Protein AF-A0A370GPX5-F1 (afdb_monomer_lite)

Secondary structure (DSSP, 8-state):
--HHHHHHHHHHHHHHHHHHHHHHHTTTGGGHHHHHHHHHHHHHHHHHHHHHTTS-HHHHHHHHHHHHHHHHHHHHHHHHHHHHT-

Structure (mmCIF, N/CA/C/O backbone):
data_AF-A0A370GPX5-F1
#
_entry.id   AF-A0A370GPX5-F1
#
loop_
_atom_site.group_PDB
_atom_site.id
_atom_site.type_symbol
_atom_site.label_atom_id
_atom_site.label_alt_id
_atom_site.label_comp_id
_atom_site.label_asym_id
_atom_site.label_entity_id
_atom_site.label_seq_id
_atom_site.pdbx_PDB_ins_code
_atom_site.Cartn_x
_atom_site.Cartn_y
_atom_site.Cartn_z
_atom_site.occupancy
_atom_site.B_iso_or_equiv
_atom_site.auth_seq_id
_atom_site.auth_comp_id
_atom_site.auth_asym_id
_atom_site.auth_atom_id
_atom_site.pdbx_PDB_model_num
ATOM 1 N N . MET A 1 1 ? 3.444 10.166 27.911 1.00 43.69 1 MET A N 1
ATOM 2 C CA . MET A 1 1 ? 2.950 9.958 26.527 1.00 43.69 1 MET A CA 1
ATOM 3 C C . MET A 1 1 ? 2.228 8.622 26.455 1.00 43.69 1 MET A C 1
ATOM 5 O O . MET A 1 1 ? 2.778 7.616 26.870 1.00 43.69 1 MET A O 1
ATOM 9 N N . ASN A 1 2 ? 0.960 8.639 26.047 1.00 45.25 2 ASN A N 1
ATOM 10 C CA . ASN A 1 2 ? 0.013 7.536 26.218 1.00 45.25 2 ASN A CA 1
ATOM 11 C C . ASN A 1 2 ? 0.187 6.489 25.094 1.00 45.25 2 ASN A C 1
ATOM 13 O O . ASN A 1 2 ? -0.345 6.653 23.995 1.00 45.25 2 ASN A O 1
ATOM 17 N N . SER A 1 3 ? 0.947 5.423 25.355 1.00 54.00 3 SER A N 1
ATOM 18 C CA . SER A 1 3 ? 1.400 4.406 24.381 1.00 54.00 3 SER A CA 1
ATOM 19 C C . SER A 1 3 ? 0.263 3.736 23.595 1.00 54.00 3 SER A C 1
ATOM 21 O O . SER A 1 3 ? 0.440 3.322 22.451 1.00 54.00 3 SER A O 1
ATOM 23 N N . LYS A 1 4 ? -0.946 3.691 24.172 1.00 55.72 4 LYS A N 1
ATOM 24 C CA . LYS A 1 4 ? -2.153 3.154 23.521 1.00 55.72 4 LYS A CA 1
ATOM 25 C C . LYS A 1 4 ? -2.638 3.996 22.334 1.00 55.72 4 LYS A C 1
ATOM 27 O O . LYS A 1 4 ? -3.322 3.457 21.470 1.00 55.72 4 LYS A O 1
ATOM 32 N N . SER A 1 5 ? -2.321 5.293 22.294 1.00 57.41 5 SER A N 1
ATOM 33 C CA . SER A 1 5 ? -2.710 6.197 21.198 1.00 57.41 5 SER A CA 1
ATOM 34 C C . SER A 1 5 ? -1.803 6.033 19.973 1.00 57.41 5 SER A C 1
ATOM 36 O O . SER A 1 5 ? -2.281 6.018 18.841 1.00 57.41 5 SER A O 1
ATOM 38 N N . LEU A 1 6 ? -0.503 5.809 20.201 1.00 60.91 6 LEU A N 1
ATOM 39 C CA . LEU A 1 6 ? 0.481 5.607 19.134 1.00 60.91 6 LEU A CA 1
ATOM 40 C C . LEU A 1 6 ? 0.177 4.357 18.305 1.00 60.91 6 LEU A C 1
ATOM 42 O O . LEU A 1 6 ? 0.025 4.463 17.095 1.00 60.91 6 LEU A O 1
ATOM 46 N N . LEU A 1 7 ? -0.011 3.202 18.951 1.00 64.81 7 LEU A N 1
ATOM 47 C CA . LEU A 1 7 ? -0.343 1.940 18.267 1.00 64.81 7 LEU A CA 1
ATOM 48 C C . LEU A 1 7 ? -1.629 2.036 17.439 1.00 64.81 7 LEU A C 1
ATOM 50 O O . LEU A 1 7 ? -1.733 1.485 16.348 1.00 64.81 7 LEU A O 1
ATOM 54 N N . LYS A 1 8 ? -2.602 2.782 17.956 1.00 61.81 8 LYS A N 1
ATOM 55 C CA . LYS A 1 8 ? -3.898 3.031 17.329 1.00 61.81 8 LYS A CA 1
ATOM 56 C C . LYS A 1 8 ? -3.798 3.890 16.063 1.00 61.81 8 LYS A C 1
ATOM 58 O O . LYS A 1 8 ? -4.547 3.653 15.121 1.00 61.81 8 LYS A O 1
ATOM 63 N N . ASN A 1 9 ? -2.868 4.839 16.027 1.00 62.50 9 ASN A N 1
ATOM 64 C CA . ASN A 1 9 ? -2.592 5.653 14.842 1.00 62.50 9 ASN A CA 1
ATOM 65 C C . ASN A 1 9 ? -1.602 4.988 13.875 1.00 62.50 9 ASN A C 1
ATOM 67 O O . ASN A 1 9 ? -1.618 5.311 12.692 1.00 62.50 9 ASN A O 1
ATOM 71 N N . LEU A 1 10 ? -0.775 4.054 14.356 1.00 66.88 10 LEU A N 1
ATOM 72 C CA . LEU A 1 10 ? 0.175 3.308 13.530 1.00 66.88 10 LEU A CA 1
ATOM 73 C C . LEU A 1 10 ? -0.494 2.184 12.734 1.00 66.88 10 LEU A C 1
ATOM 75 O O . LEU A 1 10 ? -0.078 1.906 11.617 1.00 66.88 10 LEU A O 1
ATOM 79 N N . LEU A 1 11 ? -1.525 1.543 13.300 1.00 70.19 11 LEU A N 1
ATOM 80 C CA . LEU A 1 11 ? -2.181 0.375 12.703 1.00 70.19 11 LEU A CA 1
ATOM 81 C C . LEU A 1 11 ? -2.647 0.593 11.249 1.00 70.19 11 LEU A C 1
ATOM 83 O O . LEU A 1 11 ? -2.391 -0.274 10.417 1.00 70.19 11 LEU A O 1
ATOM 87 N N . PRO A 1 12 ? -3.290 1.727 10.905 1.00 65.00 12 PRO A N 1
ATOM 88 C CA . PRO A 1 12 ? -3.700 1.993 9.528 1.00 65.00 12 PRO A CA 1
ATOM 89 C C . PRO A 1 12 ? -2.497 2.214 8.600 1.00 65.00 12 PRO A C 1
ATOM 91 O O . PRO A 1 12 ? -2.548 1.828 7.436 1.00 65.00 12 PRO A O 1
ATOM 94 N N . LEU A 1 13 ? -1.404 2.773 9.135 1.00 69.06 13 LEU A N 1
ATOM 95 C CA . LEU A 1 13 ? -0.185 3.130 8.405 1.00 69.06 13 LEU A CA 1
ATOM 96 C C . LEU A 1 13 ? 0.615 1.920 7.911 1.00 69.06 13 LEU A C 1
ATOM 98 O O . LEU A 1 13 ? 1.431 2.060 7.005 1.00 69.06 13 LEU A O 1
ATOM 102 N N . ILE A 1 14 ? 0.395 0.742 8.504 1.00 76.75 14 ILE A N 1
ATOM 103 C CA . ILE A 1 14 ? 1.131 -0.488 8.185 1.00 76.75 14 ILE A CA 1
ATOM 104 C C . ILE A 1 14 ? 0.947 -0.874 6.713 1.00 76.75 14 ILE A C 1
ATOM 106 O O . ILE A 1 14 ? 1.895 -1.331 6.084 1.00 76.75 14 ILE A O 1
ATOM 110 N N . PHE A 1 15 ? -0.239 -0.653 6.144 1.00 71.56 15 PHE A N 1
ATOM 111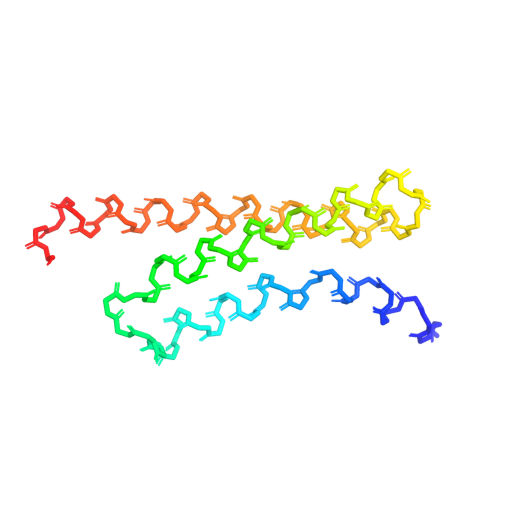 C CA . PHE A 1 15 ? -0.541 -1.013 4.757 1.00 71.56 15 PHE A CA 1
ATOM 112 C C . PHE A 1 15 ? 0.243 -0.184 3.725 1.00 71.56 15 PHE A C 1
ATOM 114 O O . PHE A 1 15 ? 0.930 -0.787 2.897 1.00 71.56 15 PHE A O 1
ATOM 121 N N . PRO A 1 16 ? 0.226 1.165 3.762 1.00 70.94 16 PRO A N 1
ATOM 122 C CA . PRO A 1 16 ? 1.077 1.946 2.868 1.00 70.94 16 PRO A CA 1
ATOM 123 C C . PRO A 1 16 ? 2.568 1.746 3.141 1.00 70.94 16 PRO A C 1
ATOM 125 O O . PRO A 1 16 ? 3.338 1.699 2.188 1.00 70.94 16 PRO A O 1
ATOM 128 N N . LEU A 1 17 ? 2.988 1.556 4.397 1.00 78.69 17 LEU A N 1
ATOM 129 C CA . LEU A 1 17 ? 4.382 1.209 4.711 1.00 78.69 17 LEU A CA 1
ATOM 130 C C . LEU A 1 17 ? 4.808 -0.113 4.068 1.00 78.69 17 LEU A C 1
ATOM 132 O O . LEU A 1 17 ? 5.878 -0.174 3.471 1.00 78.69 17 LEU A O 1
ATOM 136 N N . ALA A 1 18 ? 3.973 -1.151 4.138 1.00 74.94 18 ALA A N 1
ATOM 137 C CA . ALA A 1 18 ? 4.240 -2.427 3.482 1.00 74.94 18 ALA A CA 1
ATOM 138 C C . ALA A 1 18 ? 4.335 -2.270 1.957 1.00 74.94 18 ALA A C 1
ATOM 140 O O . ALA A 1 18 ? 5.235 -2.840 1.344 1.00 74.94 18 ALA A O 1
ATOM 141 N N . GLY A 1 19 ? 3.470 -1.447 1.354 1.00 69.12 19 GLY A N 1
ATOM 142 C CA . GLY A 1 19 ? 3.550 -1.115 -0.070 1.00 69.12 19 GLY A CA 1
ATOM 143 C C . GLY A 1 19 ? 4.867 -0.425 -0.435 1.00 69.12 19 GLY A C 1
ATOM 144 O O . GLY A 1 19 ? 5.530 -0.820 -1.392 1.00 69.12 19 GLY A O 1
ATOM 145 N N . VAL A 1 20 ? 5.285 0.568 0.351 1.00 75.06 20 VAL A N 1
ATOM 146 C CA . VAL A 1 20 ? 6.560 1.275 0.148 1.00 75.06 20 VAL A CA 1
ATOM 147 C C . VAL A 1 20 ? 7.742 0.313 0.268 1.00 75.06 20 VAL A C 1
ATOM 149 O O . VAL A 1 20 ? 8.612 0.297 -0.597 1.00 75.06 20 VAL A O 1
ATOM 152 N N . ILE A 1 21 ? 7.761 -0.538 1.294 1.00 77.88 21 ILE A N 1
ATOM 15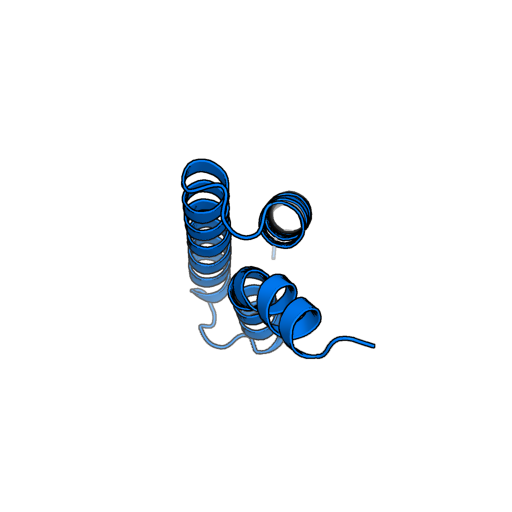3 C CA . ILE A 1 21 ? 8.818 -1.542 1.474 1.00 77.88 21 ILE A CA 1
ATOM 154 C C . ILE A 1 21 ? 8.853 -2.510 0.283 1.00 77.88 21 ILE A C 1
ATOM 156 O O . ILE A 1 21 ? 9.935 -2.819 -0.218 1.00 77.88 21 ILE A O 1
ATOM 160 N N . ALA A 1 22 ? 7.694 -2.948 -0.216 1.00 69.31 22 ALA A N 1
ATOM 161 C CA . ALA A 1 22 ? 7.612 -3.823 -1.383 1.00 69.31 22 ALA A CA 1
ATOM 162 C C . ALA A 1 22 ? 8.177 -3.165 -2.656 1.00 69.31 22 ALA A C 1
ATOM 164 O O . ALA A 1 22 ? 8.885 -3.834 -3.409 1.00 69.31 22 ALA A O 1
ATOM 165 N N . LEU A 1 23 ? 7.943 -1.860 -2.860 1.00 69.69 23 LEU A N 1
ATOM 166 C CA . LEU A 1 23 ? 8.555 -1.092 -3.954 1.00 69.69 23 LEU A CA 1
ATOM 167 C C . LEU A 1 23 ? 10.085 -1.073 -3.865 1.00 69.69 23 LEU A C 1
ATOM 169 O O . LEU A 1 23 ? 10.755 -1.358 -4.853 1.00 69.69 23 LEU A O 1
ATOM 173 N N . PHE A 1 24 ? 10.643 -0.763 -2.692 1.00 71.12 24 PHE A N 1
ATOM 174 C CA . PHE A 1 24 ? 12.097 -0.635 -2.525 1.00 71.12 24 PHE A CA 1
ATOM 175 C C . PHE A 1 24 ? 12.841 -1.972 -2.557 1.00 71.12 24 PHE A C 1
ATOM 177 O O . PHE A 1 24 ? 14.010 -2.019 -2.928 1.00 71.12 24 PHE A O 1
ATOM 184 N N . THR A 1 25 ? 12.175 -3.060 -2.178 1.00 71.38 25 THR A N 1
ATOM 185 C CA . THR A 1 25 ? 12.760 -4.409 -2.193 1.00 71.38 25 THR A CA 1
ATOM 186 C C . THR A 1 25 ? 12.604 -5.121 -3.534 1.00 71.38 25 THR A C 1
ATOM 188 O O . THR A 1 25 ? 13.150 -6.209 -3.701 1.00 71.38 25 THR A O 1
ATOM 191 N N . ASN A 1 26 ? 11.871 -4.527 -4.486 1.00 66.19 26 ASN A N 1
ATOM 192 C CA . ASN A 1 26 ? 11.494 -5.134 -5.764 1.00 66.19 26 ASN A CA 1
ATOM 193 C C . ASN A 1 26 ? 10.990 -6.582 -5.611 1.00 66.19 26 ASN A C 1
ATOM 195 O O . ASN A 1 26 ? 11.284 -7.456 -6.428 1.00 66.19 26 ASN A O 1
ATOM 199 N N . PHE A 1 27 ? 10.259 -6.837 -4.521 1.00 59.69 27 PHE A N 1
ATOM 200 C CA . PHE A 1 27 ? 9.983 -8.185 -4.021 1.00 59.69 27 PHE A CA 1
ATOM 201 C C . PHE A 1 27 ? 9.250 -9.072 -5.040 1.00 59.69 27 PHE A C 1
ATOM 203 O O . PHE A 1 27 ? 9.362 -10.293 -4.987 1.00 59.69 27 PHE A O 1
ATOM 210 N N . ALA A 1 28 ? 8.514 -8.467 -5.978 1.00 58.91 28 ALA A N 1
ATOM 211 C CA . ALA A 1 28 ? 7.708 -9.164 -6.975 1.00 58.91 28 ALA A CA 1
ATOM 212 C C . ALA A 1 28 ? 8.157 -8.904 -8.431 1.00 58.91 28 ALA A C 1
ATOM 214 O O . ALA A 1 28 ? 7.430 -9.249 -9.365 1.00 58.91 28 ALA A O 1
ATOM 215 N N . GLY A 1 29 ? 9.332 -8.299 -8.655 1.00 68.62 29 GLY A N 1
ATOM 216 C CA . GLY A 1 29 ? 9.829 -7.970 -9.997 1.00 68.62 29 GLY A CA 1
ATOM 217 C C . GLY A 1 29 ? 8.837 -7.122 -10.807 1.00 68.62 29 GLY A C 1
ATOM 218 O O . GLY A 1 29 ? 8.441 -6.036 -10.386 1.00 68.62 29 GLY A O 1
ATOM 219 N N . SER A 1 30 ? 8.380 -7.624 -11.959 1.00 69.06 30 SER A N 1
ATOM 220 C CA . SER A 1 30 ? 7.377 -6.941 -12.800 1.00 69.06 30 SER A CA 1
ATOM 221 C C . SER A 1 30 ? 6.004 -6.789 -12.129 1.00 69.06 30 SER A C 1
ATOM 223 O O . SER A 1 30 ? 5.233 -5.902 -12.495 1.00 69.06 30 SER A O 1
ATOM 225 N N . ALA A 1 31 ? 5.696 -7.604 -11.116 1.00 67.31 31 ALA A N 1
ATOM 226 C CA . ALA A 1 31 ? 4.449 -7.526 -10.360 1.00 67.31 31 ALA A CA 1
ATOM 227 C C . ALA A 1 31 ? 4.524 -6.573 -9.151 1.00 67.31 31 ALA A C 1
ATOM 229 O O . ALA A 1 31 ? 3.518 -6.379 -8.465 1.00 67.31 31 ALA A O 1
ATOM 230 N N . THR A 1 32 ? 5.671 -5.928 -8.903 1.00 71.06 32 THR A N 1
ATOM 231 C CA . THR A 1 32 ? 5.856 -5.014 -7.763 1.00 71.06 32 THR A CA 1
ATOM 232 C C . THR A 1 32 ? 4.917 -3.804 -7.835 1.00 71.06 32 THR A C 1
ATOM 234 O O . THR A 1 32 ? 4.349 -3.413 -6.816 1.00 71.06 32 THR A O 1
ATOM 237 N N . ILE A 1 33 ? 4.674 -3.249 -9.029 1.00 71.38 33 ILE A N 1
ATOM 238 C CA . ILE A 1 33 ? 3.760 -2.107 -9.222 1.00 71.38 33 ILE A CA 1
ATOM 239 C C . ILE A 1 33 ? 2.290 -2.514 -8.983 1.00 71.38 33 ILE A C 1
ATOM 241 O O . ILE A 1 33 ? 1.631 -1.863 -8.168 1.00 71.38 33 ILE A O 1
ATOM 245 N N . PRO A 1 34 ? 1.758 -3.597 -9.595 1.00 73.81 34 PRO A N 1
ATOM 246 C CA . PRO A 1 34 ? 0.434 -4.119 -9.249 1.00 73.81 34 PRO A CA 1
ATOM 247 C C . PRO A 1 34 ? 0.265 -4.399 -7.752 1.00 73.81 34 PRO A C 1
ATOM 249 O O . PRO A 1 34 ? -0.742 -4.014 -7.160 1.00 73.81 34 PRO A O 1
ATOM 252 N N . PHE A 1 35 ? 1.261 -5.024 -7.119 1.00 76.50 35 PHE A N 1
ATOM 253 C CA . PHE A 1 35 ? 1.227 -5.335 -5.691 1.00 76.50 35 PHE A CA 1
ATOM 254 C C . PHE A 1 35 ? 1.191 -4.069 -4.823 1.00 76.50 35 PHE A C 1
ATOM 256 O O . PHE A 1 35 ? 0.377 -3.971 -3.905 1.00 76.50 35 PHE A O 1
ATOM 263 N N . PHE A 1 36 ? 2.001 -3.062 -5.157 1.00 77.44 36 PHE A N 1
ATOM 264 C CA . PHE A 1 36 ? 1.988 -1.755 -4.501 1.00 77.44 36 PHE A CA 1
ATOM 265 C C . PHE A 1 36 ? 0.608 -1.089 -4.561 1.00 77.44 36 PHE A C 1
ATOM 267 O O . PHE A 1 36 ? 0.099 -0.630 -3.536 1.00 77.44 36 PHE A O 1
ATOM 274 N N . ILE A 1 37 ? -0.027 -1.092 -5.737 1.00 77.94 37 ILE A N 1
ATOM 275 C CA . ILE A 1 37 ? -1.375 -0.539 -5.922 1.00 77.94 37 ILE A CA 1
ATOM 276 C C . ILE A 1 37 ? -2.380 -1.286 -5.040 1.00 77.94 37 ILE A C 1
ATOM 278 O O . ILE A 1 37 ? -3.164 -0.648 -4.337 1.00 77.94 37 ILE A O 1
ATOM 282 N N . VAL A 1 38 ? -2.333 -2.621 -5.009 1.00 81.81 38 VAL A N 1
ATOM 283 C CA . VAL A 1 38 ? -3.217 -3.435 -4.157 1.00 81.81 38 VAL A CA 1
ATOM 284 C C . VAL A 1 38 ? -3.023 -3.101 -2.674 1.00 81.81 38 VAL A C 1
ATOM 286 O O . VAL A 1 38 ? -4.009 -2.891 -1.966 1.00 81.81 38 VAL A O 1
ATOM 289 N N . CYS A 1 39 ? -1.780 -2.978 -2.199 1.00 80.50 39 CYS A N 1
ATOM 290 C CA . CYS A 1 39 ? -1.489 -2.586 -0.816 1.00 80.50 39 CYS A CA 1
ATOM 291 C C . CYS A 1 39 ?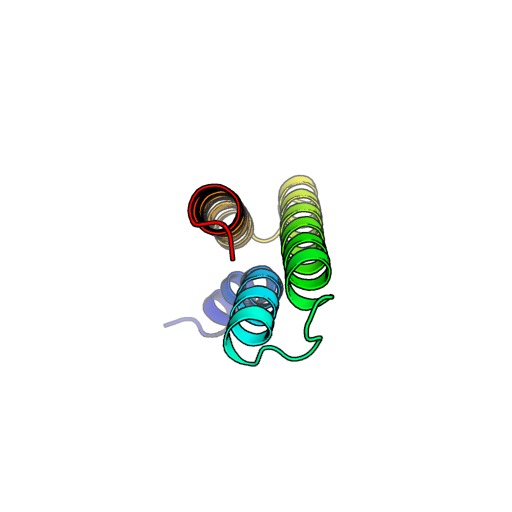 -2.057 -1.203 -0.466 1.00 80.50 39 CYS A C 1
ATOM 293 O O . CYS A 1 39 ? -2.634 -1.033 0.611 1.00 80.50 39 CYS A O 1
ATOM 295 N N . ILE A 1 40 ? -1.944 -0.228 -1.373 1.00 81.19 40 ILE A N 1
ATOM 296 C CA . ILE A 1 40 ? -2.504 1.116 -1.175 1.00 81.19 40 ILE A CA 1
ATOM 297 C C . ILE A 1 40 ? -4.030 1.089 -1.146 1.00 81.19 40 ILE A C 1
ATOM 299 O O . ILE A 1 40 ? -4.635 1.695 -0.261 1.00 81.19 40 ILE A O 1
ATOM 303 N N . VAL A 1 41 ? -4.664 0.374 -2.077 1.00 83.00 41 VAL A N 1
ATOM 304 C CA . VAL A 1 41 ? -6.128 0.265 -2.142 1.00 83.00 41 VAL A CA 1
ATOM 305 C C . VAL A 1 41 ? -6.677 -0.398 -0.879 1.00 83.00 41 VAL A C 1
ATOM 307 O O . VAL A 1 41 ? -7.659 0.083 -0.312 1.00 83.00 41 VAL A O 1
ATOM 310 N N . LEU A 1 42 ? -6.018 -1.448 -0.382 1.00 81.00 42 LEU A N 1
ATOM 311 C CA . LEU A 1 42 ? -6.381 -2.090 0.884 1.00 81.00 42 LEU A CA 1
ATOM 312 C C . LEU A 1 42 ? -6.195 -1.149 2.082 1.00 81.00 42 LEU A C 1
ATOM 314 O O . LEU A 1 42 ? -7.074 -1.083 2.942 1.00 81.00 42 LEU A O 1
ATOM 318 N N . GLY A 1 43 ? -5.103 -0.378 2.122 1.00 80.19 43 GLY A N 1
ATOM 319 C CA . GLY A 1 43 ? -4.872 0.641 3.152 1.00 80.19 43 GLY A CA 1
ATOM 320 C C . GLY A 1 43 ? -5.951 1.728 3.168 1.00 80.19 43 GLY A C 1
ATOM 321 O O . GLY A 1 43 ? -6.464 2.077 4.234 1.00 80.19 43 GLY A O 1
ATOM 322 N N . LEU A 1 44 ? -6.361 2.205 1.989 1.00 82.44 44 LEU A N 1
ATOM 323 C CA . LEU A 1 44 ? -7.471 3.146 1.824 1.00 82.44 44 LEU A CA 1
ATOM 324 C C . LEU A 1 44 ? -8.799 2.546 2.288 1.00 82.44 44 LEU A C 1
ATOM 326 O O . LEU A 1 44 ? -9.492 3.164 3.096 1.00 82.44 44 LEU A O 1
ATOM 330 N N . ALA A 1 45 ? -9.142 1.340 1.833 1.00 83.44 45 ALA A N 1
ATOM 331 C CA . ALA A 1 45 ? -10.381 0.664 2.213 1.00 83.44 45 ALA A CA 1
ATOM 332 C C . ALA A 1 45 ? -10.461 0.436 3.731 1.00 83.44 45 ALA A C 1
ATOM 334 O O . ALA A 1 45 ? -11.496 0.696 4.351 1.00 83.44 45 ALA A O 1
ATOM 335 N N . PHE A 1 46 ? -9.352 0.026 4.352 1.00 80.19 46 PHE A N 1
ATOM 336 C CA . PHE A 1 46 ? -9.256 -0.152 5.799 1.00 80.19 46 PHE A CA 1
ATOM 337 C C . PHE A 1 46 ? -9.434 1.170 6.556 1.00 80.19 46 PHE A C 1
ATOM 339 O O . PHE A 1 46 ? -10.181 1.230 7.537 1.00 80.19 46 PHE A O 1
ATOM 346 N N . SER A 1 47 ? -8.818 2.255 6.080 1.00 77.62 47 SER A N 1
ATOM 347 C CA . SER A 1 47 ? -9.030 3.583 6.658 1.00 77.62 47 SER A CA 1
ATOM 348 C C . SER A 1 47 ? -10.466 4.064 6.538 1.00 77.62 47 SER A C 1
ATOM 350 O O . SER A 1 47 ? -11.009 4.568 7.518 1.00 77.62 47 SER A O 1
ATOM 352 N N . VAL A 1 48 ? -11.095 3.902 5.372 1.00 81.00 48 VAL A N 1
ATOM 353 C CA . VAL A 1 48 ? -12.499 4.281 5.159 1.00 81.00 48 VAL A CA 1
ATOM 354 C C . VAL A 1 48 ? -13.400 3.492 6.107 1.00 81.00 48 VAL A C 1
ATOM 356 O O . VAL A 1 48 ? -14.251 4.080 6.773 1.00 81.00 48 VAL A O 1
ATOM 359 N N . TYR A 1 49 ? -13.164 2.187 6.259 1.00 82.06 49 TYR A N 1
ATOM 360 C CA . TYR A 1 49 ? -13.892 1.350 7.212 1.00 82.06 49 TYR A CA 1
ATOM 361 C C . TYR A 1 49 ? -13.759 1.848 8.663 1.00 82.06 49 TYR A C 1
ATOM 363 O O . TYR A 1 49 ? -14.758 1.947 9.383 1.00 82.06 49 TYR A O 1
ATOM 371 N N . LEU A 1 50 ? -12.549 2.215 9.097 1.00 77.25 50 LEU A N 1
ATOM 372 C CA . LEU A 1 50 ? -12.313 2.787 10.429 1.00 77.25 50 LEU A CA 1
ATOM 373 C C . LEU A 1 50 ? -13.037 4.129 10.624 1.00 77.25 50 LEU A C 1
ATOM 375 O O . LEU A 1 50 ? -13.655 4.354 11.671 1.00 77.25 50 LEU A O 1
ATOM 379 N N . LEU A 1 51 ? -13.030 4.976 9.593 1.00 77.62 51 LEU A N 1
ATOM 380 C CA . LEU A 1 51 ? -13.691 6.281 9.576 1.00 77.62 51 LEU A CA 1
ATOM 381 C C . LEU A 1 51 ? -15.216 6.138 9.706 1.00 77.62 51 LEU A C 1
ATOM 383 O O . LEU A 1 51 ? -15.824 6.791 10.556 1.00 77.62 51 LEU A O 1
ATOM 387 N N . VAL A 1 52 ? -15.818 5.201 8.963 1.00 80.06 52 VAL A N 1
ATOM 388 C CA . VAL A 1 52 ? -17.251 4.851 9.049 1.00 80.06 52 VAL A CA 1
ATOM 389 C C . VAL A 1 52 ? -17.614 4.334 10.441 1.00 80.06 52 VAL A C 1
ATOM 391 O O . VAL A 1 52 ? -18.646 4.702 11.001 1.00 80.06 52 VAL A O 1
ATOM 394 N N . LYS A 1 53 ? -16.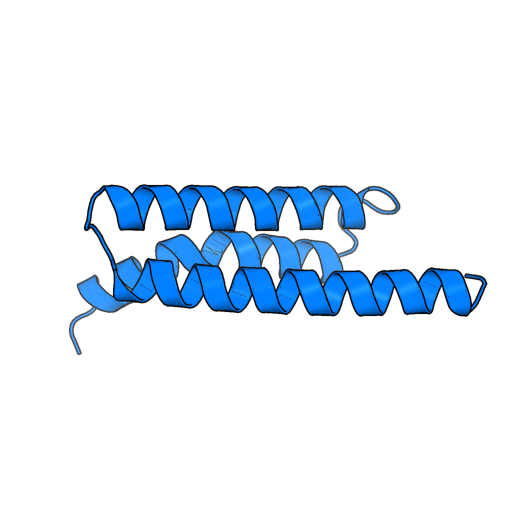751 3.518 11.055 1.00 80.44 53 LYS A N 1
ATOM 395 C CA . LYS A 1 53 ? -16.959 3.010 12.422 1.00 80.44 53 LYS A CA 1
ATOM 396 C C . LYS A 1 53 ? -16.687 4.055 13.513 1.00 80.44 53 LYS A C 1
ATOM 398 O O . LYS A 1 53 ? -16.787 3.708 14.690 1.00 80.44 53 LYS A O 1
ATOM 403 N N . LYS A 1 54 ? -16.335 5.303 13.159 1.00 71.38 54 LYS A N 1
ATOM 404 C CA . LYS A 1 54 ? -15.901 6.382 14.073 1.00 71.38 54 LYS A CA 1
ATOM 405 C C . LYS A 1 54 ? -14.778 5.960 15.033 1.00 71.38 54 LYS A C 1
ATOM 407 O O . LYS A 1 54 ? -14.562 6.585 16.070 1.00 71.38 54 LYS A O 1
ATOM 412 N N . LYS A 1 55 ? -14.042 4.898 14.700 1.00 62.62 55 LYS A N 1
ATOM 413 C CA . LYS A 1 55 ? -12.901 4.410 15.475 1.00 62.62 55 LYS A CA 1
ATOM 414 C C . LYS A 1 55 ? -11.649 4.969 14.812 1.00 62.62 55 LYS A C 1
ATOM 416 O O . LYS A 1 55 ? -11.457 4.762 13.626 1.00 62.62 55 LYS A O 1
ATOM 421 N N . LEU A 1 56 ? -10.779 5.631 15.580 1.00 64.31 56 LEU A N 1
ATOM 422 C CA . LEU A 1 56 ? -9.449 6.058 15.106 1.00 64.31 56 LEU A CA 1
ATOM 423 C C . LEU A 1 56 ? -9.469 7.141 14.011 1.00 64.31 56 LEU A C 1
ATOM 425 O O . LEU A 1 56 ? -8.715 7.055 13.047 1.00 64.31 56 LEU A O 1
ATOM 429 N N . MET A 1 57 ? -10.295 8.183 14.173 1.00 66.81 57 MET A N 1
ATOM 430 C CA . MET A 1 57 ? -10.448 9.249 13.168 1.00 66.81 57 MET A CA 1
ATOM 431 C C . MET A 1 57 ? -9.120 9.895 12.739 1.00 66.81 57 MET A C 1
ATOM 433 O O . MET A 1 57 ? -8.907 10.094 11.551 1.00 66.81 57 MET A O 1
ATOM 437 N N . GLN A 1 58 ? -8.204 10.176 13.672 1.00 68.44 58 GLN A N 1
ATOM 438 C CA . GLN A 1 58 ? -6.934 10.836 13.339 1.00 68.44 58 GLN A CA 1
ATOM 439 C C . GLN A 1 58 ? -5.997 9.932 12.519 1.00 68.44 58 GLN A C 1
ATOM 441 O O . GLN A 1 58 ? -5.495 10.355 11.480 1.00 68.44 58 GLN A O 1
ATOM 446 N N . GLY A 1 59 ? -5.804 8.676 12.939 1.00 67.19 59 GLY A N 1
ATOM 447 C CA . GLY A 1 59 ? -4.973 7.709 12.214 1.00 67.19 59 GLY A CA 1
ATOM 448 C C . GLY A 1 59 ? -5.548 7.309 10.853 1.00 67.19 59 GLY A C 1
ATOM 449 O O . GLY A 1 59 ? -4.802 7.165 9.889 1.00 67.19 59 GLY A O 1
ATOM 450 N N . ALA A 1 60 ? -6.874 7.185 10.745 1.00 69.00 60 ALA A N 1
ATOM 451 C CA . ALA A 1 60 ? -7.541 6.871 9.483 1.00 69.00 60 ALA A CA 1
ATOM 452 C C . ALA A 1 60 ? -7.399 8.008 8.457 1.00 69.00 60 ALA A C 1
ATOM 454 O O . ALA A 1 60 ? -7.059 7.742 7.305 1.00 69.00 60 ALA A O 1
ATOM 455 N N . VAL A 1 61 ? -7.592 9.266 8.877 1.00 76.94 61 VAL A N 1
ATOM 456 C CA . VAL A 1 61 ? -7.424 10.448 8.010 1.00 76.94 61 VAL A CA 1
ATOM 457 C C . VAL A 1 61 ? -5.975 10.588 7.547 1.00 76.94 61 VAL A C 1
ATOM 459 O O . VAL A 1 61 ? -5.738 10.740 6.352 1.00 76.94 61 VAL A O 1
ATOM 462 N N . ALA A 1 62 ? -5.003 10.465 8.457 1.00 75.06 62 ALA A N 1
ATOM 463 C CA . ALA A 1 62 ? -3.585 10.509 8.098 1.00 75.06 62 ALA A CA 1
ATOM 464 C C . ALA A 1 62 ? -3.226 9.425 7.071 1.00 75.06 62 ALA A C 1
ATOM 466 O O . ALA A 1 62 ? -2.557 9.698 6.077 1.00 75.06 62 ALA A O 1
ATOM 467 N N . ASN A 1 63 ? -3.735 8.209 7.266 1.00 79.44 63 ASN A N 1
ATOM 468 C CA . ASN A 1 63 ? -3.482 7.105 6.354 1.00 79.44 63 ASN A CA 1
ATOM 469 C C . ASN A 1 63 ? -4.132 7.299 4.976 1.00 79.44 63 ASN A C 1
ATOM 471 O O . ASN A 1 63 ? -3.530 6.929 3.972 1.00 79.44 63 ASN A O 1
ATOM 475 N N . ILE A 1 64 ? -5.314 7.922 4.900 1.00 79.56 64 ILE A N 1
ATOM 476 C CA . ILE A 1 64 ? -5.938 8.299 3.620 1.00 79.56 64 ILE A CA 1
ATOM 477 C C . ILE A 1 64 ? -5.063 9.314 2.884 1.00 79.56 64 ILE A C 1
ATOM 479 O O . ILE A 1 64 ? -4.771 9.107 1.710 1.00 79.56 64 ILE A O 1
ATOM 483 N N . ILE A 1 65 ? -4.608 10.369 3.570 1.00 80.94 65 ILE A N 1
ATOM 484 C CA . ILE A 1 65 ? -3.765 11.417 2.971 1.00 80.94 65 ILE A CA 1
ATOM 485 C C . ILE A 1 65 ? -2.456 10.818 2.443 1.00 80.94 65 ILE A C 1
ATOM 487 O O . ILE A 1 65 ? -2.091 11.061 1.296 1.00 80.94 65 ILE A O 1
ATOM 491 N N . ILE A 1 66 ? -1.776 9.996 3.247 1.00 80.25 66 ILE A N 1
ATOM 492 C CA . ILE A 1 66 ? -0.511 9.355 2.860 1.00 80.25 66 ILE A CA 1
ATOM 493 C C . ILE A 1 66 ? -0.719 8.376 1.703 1.00 80.25 66 ILE A C 1
ATOM 495 O O . ILE A 1 66 ? 0.072 8.368 0.765 1.00 80.25 66 ILE A O 1
ATOM 499 N N . SER A 1 67 ? -1.793 7.587 1.735 1.00 79.69 67 SER A N 1
ATOM 500 C CA . SER A 1 67 ? -2.117 6.653 0.653 1.00 79.69 67 SER A CA 1
ATOM 501 C C . SER A 1 67 ? -2.407 7.385 -0.658 1.00 79.69 67 SER A C 1
ATOM 503 O O . SER A 1 67 ? -1.925 6.956 -1.701 1.00 79.69 67 SER A O 1
ATOM 505 N N . LEU A 1 68 ? -3.129 8.512 -0.616 1.00 80.25 68 LEU A N 1
ATOM 506 C CA . LEU A 1 68 ? -3.356 9.368 -1.787 1.00 80.25 68 LEU A CA 1
ATOM 507 C C . LEU A 1 68 ? -2.049 9.961 -2.318 1.00 80.25 68 LEU A C 1
ATOM 509 O O . LEU A 1 68 ? -1.813 9.932 -3.522 1.00 80.25 68 LEU A O 1
ATOM 513 N N . LEU A 1 69 ? -1.190 10.463 -1.426 1.00 84.00 69 LEU A N 1
ATOM 514 C CA . LEU A 1 69 ? 0.110 11.021 -1.798 1.00 84.00 69 LEU A CA 1
ATOM 515 C C . LEU A 1 69 ? 0.987 9.965 -2.485 1.00 84.00 69 LEU A C 1
ATOM 517 O O . LEU A 1 69 ? 1.584 10.235 -3.523 1.00 84.00 69 LEU A O 1
ATOM 521 N N . LEU A 1 70 ? 1.025 8.750 -1.936 1.00 82.00 70 LEU A N 1
ATOM 522 C CA . LEU A 1 70 ? 1.759 7.621 -2.506 1.00 82.00 70 LEU A CA 1
ATOM 523 C C . LEU A 1 70 ? 1.195 7.180 -3.860 1.00 82.00 70 LEU A C 1
ATOM 525 O O . LEU A 1 70 ? 1.970 6.835 -4.747 1.00 82.00 70 LEU A O 1
ATOM 529 N N . LEU A 1 71 ? -0.126 7.229 -4.045 1.00 82.12 71 LEU A N 1
ATOM 530 C CA . LEU A 1 71 ? -0.777 6.945 -5.327 1.00 82.12 71 LEU A CA 1
ATOM 531 C C . LEU A 1 71 ? -0.367 7.960 -6.399 1.00 82.12 71 LEU A C 1
ATOM 533 O O . LEU A 1 71 ? -0.010 7.571 -7.508 1.00 82.12 71 LEU A O 1
ATOM 537 N N . VAL A 1 72 ? -0.366 9.251 -6.054 1.00 83.38 72 VAL A N 1
ATOM 538 C CA . VAL A 1 72 ? 0.061 10.329 -6.960 1.00 83.38 72 VAL A CA 1
ATOM 539 C C . VAL A 1 72 ? 1.541 10.186 -7.307 1.00 83.38 72 VAL A C 1
ATOM 541 O O . VAL A 1 72 ? 1.896 10.229 -8.481 1.00 83.38 72 VAL A O 1
ATOM 544 N N . MET A 1 73 ? 2.401 9.951 -6.314 1.00 79.50 73 MET A N 1
ATOM 545 C CA . MET A 1 73 ? 3.835 9.748 -6.545 1.00 79.50 73 MET A CA 1
ATOM 546 C C . MET A 1 73 ? 4.109 8.502 -7.392 1.00 79.50 73 MET A C 1
ATOM 548 O O . MET A 1 73 ? 4.910 8.564 -8.320 1.00 79.50 73 MET A O 1
ATOM 552 N N . GLY A 1 74 ? 3.408 7.395 -7.131 1.00 75.12 74 GLY A N 1
ATOM 553 C CA . GLY A 1 74 ? 3.506 6.173 -7.929 1.00 75.12 74 GLY A CA 1
ATOM 554 C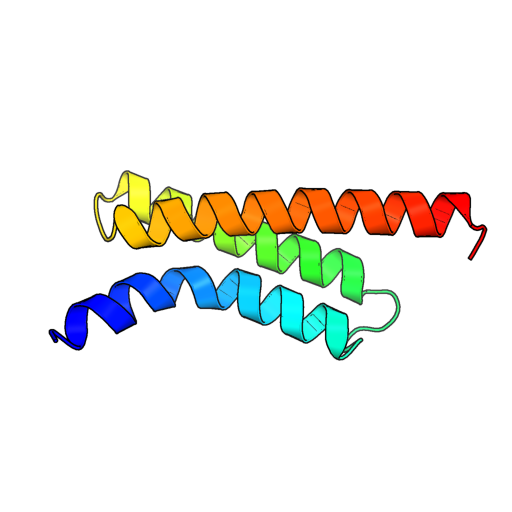 C . GLY A 1 74 ? 3.053 6.373 -9.376 1.00 75.12 74 GLY A C 1
ATOM 555 O O . GLY A 1 74 ? 3.709 5.887 -10.293 1.00 75.12 74 GLY A O 1
ATOM 556 N N . LEU A 1 75 ? 1.981 7.140 -9.597 1.00 80.00 75 LEU A N 1
ATOM 557 C CA . LEU A 1 75 ? 1.504 7.481 -10.937 1.00 80.00 75 LEU A CA 1
ATOM 558 C C . LEU A 1 75 ? 2.513 8.353 -11.693 1.00 80.00 75 LEU A C 1
ATOM 560 O O . LEU A 1 75 ? 2.804 8.077 -12.853 1.00 80.00 75 LEU A O 1
ATOM 564 N N . ILE A 1 76 ? 3.075 9.374 -11.038 1.00 79.88 76 ILE A N 1
ATOM 565 C CA . ILE A 1 76 ? 4.119 10.228 -11.624 1.00 79.88 76 ILE A CA 1
ATOM 566 C C . ILE A 1 76 ? 5.331 9.381 -12.014 1.00 79.88 76 ILE A C 1
ATOM 568 O O . ILE A 1 76 ? 5.843 9.523 -13.121 1.00 79.88 76 ILE A O 1
ATOM 572 N N . PHE A 1 77 ? 5.762 8.475 -11.135 1.00 77.44 77 PHE A N 1
ATOM 573 C CA . PHE A 1 77 ? 6.899 7.597 -11.394 1.00 77.44 77 PHE A CA 1
ATOM 574 C C . PHE A 1 77 ? 6.634 6.645 -12.568 1.00 77.44 77 PHE A C 1
ATOM 576 O O . PHE A 1 77 ? 7.490 6.487 -13.433 1.00 77.44 77 PHE A O 1
ATOM 583 N N . TYR A 1 78 ? 5.432 6.064 -12.643 1.00 74.12 78 TYR A N 1
ATOM 584 C CA . TYR A 1 78 ? 5.016 5.218 -13.764 1.00 74.12 78 TYR A CA 1
ATOM 585 C C . TYR A 1 78 ? 4.994 5.988 -15.090 1.00 74.12 78 TYR A C 1
ATOM 587 O O . TYR A 1 78 ? 5.535 5.513 -16.084 1.00 74.12 78 TYR A O 1
ATOM 595 N N . LEU A 1 79 ? 4.426 7.198 -15.103 1.00 77.12 79 LEU A N 1
ATOM 596 C CA . LEU A 1 79 ? 4.424 8.060 -16.286 1.00 77.12 79 LEU A CA 1
ATOM 597 C C . LEU A 1 79 ? 5.848 8.428 -16.722 1.00 77.12 79 LEU A C 1
ATOM 599 O O . LEU A 1 79 ? 6.124 8.439 -17.917 1.00 77.12 79 LEU A O 1
ATOM 603 N N . PHE A 1 80 ? 6.755 8.679 -15.773 1.00 79.88 80 PHE A N 1
ATOM 604 C CA . PHE A 1 80 ? 8.171 8.912 -16.059 1.00 79.88 80 PHE A CA 1
ATOM 605 C C . PHE A 1 80 ? 8.857 7.692 -16.668 1.00 79.88 80 PHE A C 1
ATOM 607 O O . PHE A 1 80 ? 9.635 7.860 -17.599 1.00 79.88 80 PHE A O 1
ATOM 614 N N . LEU A 1 81 ? 8.567 6.489 -16.164 1.00 71.06 81 LEU A N 1
ATOM 615 C CA . LEU A 1 81 ? 9.112 5.235 -16.687 1.00 71.06 81 LEU A CA 1
ATOM 616 C C . LEU A 1 81 ? 8.668 5.008 -18.141 1.00 71.06 81 LEU A C 1
ATOM 618 O O . LEU A 1 81 ? 9.485 4.801 -19.030 1.00 71.06 81 LEU A O 1
ATOM 622 N N . VAL A 1 82 ? 7.366 5.162 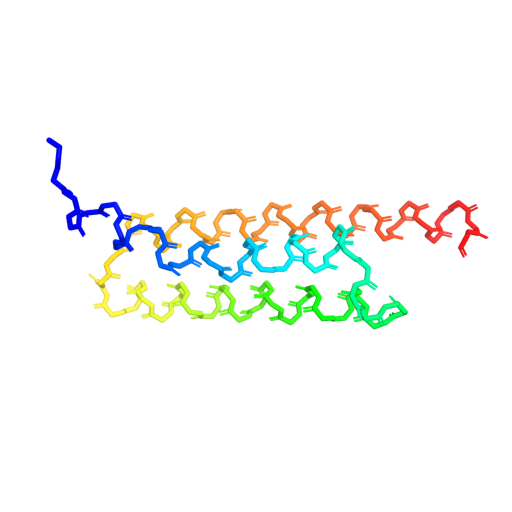-18.401 1.00 73.75 82 VAL A N 1
ATOM 623 C CA . VAL A 1 82 ? 6.798 5.030 -19.750 1.00 73.75 82 VAL A CA 1
ATOM 624 C C . VAL A 1 82 ? 7.349 6.106 -20.693 1.00 73.75 82 VAL A C 1
ATOM 626 O O . VAL A 1 82 ? 7.653 5.816 -21.847 1.00 73.75 82 VAL A O 1
ATOM 629 N N . ALA A 1 83 ? 7.506 7.346 -20.219 1.00 76.06 83 ALA A N 1
ATOM 630 C CA . ALA A 1 83 ? 8.041 8.446 -21.020 1.00 76.06 83 ALA A CA 1
ATOM 631 C C . ALA A 1 83 ? 9.551 8.328 -21.288 1.00 76.06 83 ALA A C 1
ATOM 633 O O . ALA A 1 83 ? 10.018 8.810 -22.319 1.00 76.06 83 ALA A O 1
ATOM 634 N N . SER A 1 84 ? 10.320 7.707 -20.388 1.00 75.94 84 SER A N 1
ATOM 635 C CA . SER A 1 84 ? 11.760 7.490 -20.563 1.00 75.94 84 SER A CA 1
ATOM 636 C C . SER A 1 84 ? 12.093 6.300 -21.468 1.00 75.94 84 SER A C 1
ATOM 638 O O . SER A 1 84 ? 13.258 6.129 -21.824 1.00 75.94 84 SER A O 1
ATOM 640 N N . GLY A 1 85 ? 11.088 5.520 -21.887 1.00 60.47 85 GLY A N 1
ATOM 641 C CA . GLY A 1 85 ? 11.258 4.392 -22.807 1.00 60.47 85 GLY A CA 1
ATOM 642 C C . GLY A 1 85 ? 11.944 3.173 -22.183 1.00 60.47 85 GLY A C 1
ATOM 643 O O . GLY A 1 85 ? 12.470 2.341 -22.922 1.00 60.47 85 GLY A O 1
ATOM 644 N N . VAL A 1 86 ? 11.957 3.095 -20.847 1.00 54.09 86 VAL A N 1
ATOM 645 C CA . VAL A 1 86 ? 12.423 1.945 -20.053 1.00 54.09 86 VAL A CA 1
ATOM 646 C C . VAL A 1 86 ? 11.242 1.035 -19.742 1.00 54.09 86 VAL A C 1
ATOM 648 O O . VAL A 1 86 ? 11.402 -0.194 -19.904 1.00 54.09 86 VAL A O 1
#

Organism: NCBI:txid493781

Radius of gyration: 14.58 Å; chains: 1; bounding box: 30×21×49 Å

Sequence (86 aa):
MNSKSLLKNLLPLIFPLAGVIALFTNFAGSATIPFFIVCIVLGLAFSVYLLVKKKLMQGAVANIIISLLLLVMGLIFYLFLVASGV

Foldseek 3Di:
DDVVLVCQLCVLVVLLVVLVVLLVVVVPPVCSLVVSLVSLVVSLVVLVVCVVVVHSVPSSVVSNVVSVVVVVVSVVVVVVCVVVVD

pLDDT: mean 72.67, std 8.71, range [43.69, 84.0]